Protein AF-X1EAN8-F1 (afdb_monomer_lite)

Structure (mmCIF, N/CA/C/O backbone):
data_AF-X1EAN8-F1
#
_entry.id   AF-X1EAN8-F1
#
loop_
_atom_site.group_PDB
_atom_site.id
_atom_site.type_symbol
_atom_site.label_atom_id
_atom_site.label_alt_id
_atom_site.label_comp_id
_atom_site.label_asym_id
_atom_site.label_entity_id
_atom_site.label_seq_id
_atom_site.pdbx_PDB_ins_code
_atom_site.Cartn_x
_atom_site.Cartn_y
_atom_site.Cartn_z
_atom_site.occupancy
_atom_site.B_iso_or_equiv
_atom_site.auth_seq_id
_atom_site.auth_comp_id
_atom_site.auth_asym_id
_atom_site.auth_atom_id
_atom_site.pdbx_PDB_model_num
ATOM 1 N N . MET A 1 1 ? -13.202 -11.837 -11.255 1.00 92.44 1 MET A N 1
ATOM 2 C CA . MET A 1 1 ? -12.686 -11.438 -9.923 1.00 92.44 1 MET A CA 1
ATOM 3 C C . MET A 1 1 ? -13.283 -10.123 -9.440 1.00 92.44 1 MET A C 1
ATOM 5 O O . MET A 1 1 ? -13.784 -10.109 -8.331 1.00 92.44 1 MET A O 1
ATOM 9 N N . LYS A 1 2 ? -13.283 -9.047 -10.246 1.00 94.94 2 LYS A N 1
ATOM 10 C CA . LYS A 1 2 ? -13.885 -7.756 -9.860 1.00 94.94 2 LYS A CA 1
ATOM 11 C C . LYS A 1 2 ? -15.325 -7.891 -9.337 1.00 94.94 2 LYS A C 1
ATOM 13 O O . LYS A 1 2 ? -15.581 -7.503 -8.210 1.00 94.94 2 LYS A O 1
ATOM 18 N N . GLU A 1 3 ? -16.198 -8.535 -10.107 1.00 97.31 3 GLU A N 1
ATOM 19 C CA . GLU A 1 3 ? -17.600 -8.772 -9.728 1.00 97.31 3 GLU A CA 1
ATOM 20 C C . GLU A 1 3 ? -17.749 -9.521 -8.394 1.00 97.31 3 GLU A C 1
ATOM 22 O O . GLU A 1 3 ? -18.598 -9.184 -7.580 1.00 97.31 3 GLU A O 1
ATOM 27 N N . VAL A 1 4 ? -16.884 -10.505 -8.129 1.00 98.19 4 VAL A N 1
ATOM 28 C CA . VAL A 1 4 ? -16.895 -11.250 -6.860 1.00 98.19 4 VAL A CA 1
ATOM 29 C C . VAL A 1 4 ? -16.552 -10.327 -5.687 1.00 98.19 4 VAL A C 1
ATOM 31 O O . VAL A 1 4 ? -17.187 -10.403 -4.644 1.00 98.19 4 VAL A O 1
ATOM 34 N N . LEU A 1 5 ? -15.572 -9.433 -5.858 1.00 97.75 5 LEU A N 1
ATOM 35 C CA . LEU A 1 5 ? -15.176 -8.474 -4.822 1.00 97.75 5 LEU A CA 1
ATOM 36 C C . LEU A 1 5 ? -16.235 -7.388 -4.595 1.00 97.75 5 LEU A C 1
ATOM 38 O O . LEU A 1 5 ? -16.412 -6.941 -3.468 1.00 97.75 5 LEU A O 1
ATOM 42 N N . GLU A 1 6 ? -16.922 -6.951 -5.650 1.00 97.44 6 GLU A N 1
ATOM 43 C CA . GLU A 1 6 ? -17.975 -5.930 -5.563 1.00 97.44 6 GLU A CA 1
ATOM 44 C C . GLU A 1 6 ? -19.233 -6.437 -4.849 1.00 97.44 6 GLU A C 1
ATOM 46 O O . GLU A 1 6 ? -19.917 -5.646 -4.207 1.0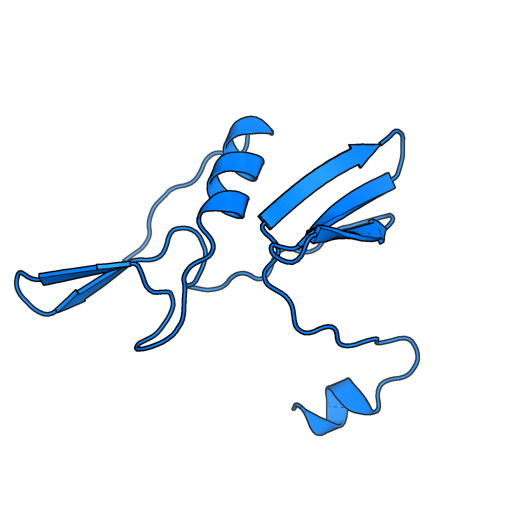0 97.44 6 GLU A O 1
ATOM 51 N N . ASN A 1 7 ? -19.506 -7.742 -4.919 1.00 97.81 7 ASN A N 1
ATOM 52 C CA . ASN A 1 7 ? -20.694 -8.365 -4.328 1.00 97.81 7 ASN A CA 1
ATOM 53 C C . ASN A 1 7 ? -20.430 -9.063 -2.981 1.00 97.81 7 ASN A C 1
ATOM 55 O O . ASN A 1 7 ? -21.322 -9.714 -2.442 1.00 97.81 7 ASN A O 1
ATOM 59 N N . GLN A 1 8 ? -19.215 -8.975 -2.437 1.00 98.44 8 GLN A N 1
ATOM 60 C CA . GLN A 1 8 ? -18.871 -9.633 -1.179 1.00 98.44 8 GLN A CA 1
ATOM 61 C C . GLN A 1 8 ? -19.361 -8.816 0.025 1.00 98.44 8 GLN A C 1
ATOM 63 O O . GLN A 1 8 ? -18.910 -7.692 0.253 1.00 98.44 8 GLN A O 1
ATOM 68 N N . ASP A 1 9 ? -20.208 -9.419 0.861 1.00 98.38 9 ASP A N 1
ATOM 69 C CA . ASP A 1 9 ? -20.684 -8.788 2.094 1.00 98.38 9 ASP A CA 1
ATOM 70 C C . ASP A 1 9 ? -19.527 -8.375 3.013 1.00 98.38 9 ASP A C 1
ATOM 72 O O . ASP A 1 9 ? -18.566 -9.124 3.223 1.00 98.38 9 ASP A O 1
ATOM 76 N N . ASN A 1 10 ? -19.659 -7.184 3.606 1.00 97.81 10 ASN A N 1
ATOM 77 C CA . ASN A 1 10 ? -18.669 -6.532 4.473 1.00 97.81 10 ASN A CA 1
ATOM 78 C C . ASN A 1 10 ? -17.333 -6.167 3.796 1.00 97.81 10 ASN A C 1
ATOM 80 O O . ASN A 1 10 ? -16.394 -5.768 4.491 1.00 97.81 10 ASN A O 1
ATOM 84 N N . LEU A 1 11 ? -17.239 -6.244 2.464 1.00 97.94 11 LEU A N 1
ATOM 85 C CA . LEU A 1 11 ? -16.097 -5.751 1.700 1.00 97.94 11 LEU A CA 1
ATOM 86 C C . LEU A 1 11 ? -16.443 -4.423 1.020 1.00 97.94 11 LEU A C 1
ATOM 88 O O . LEU A 1 11 ? -17.441 -4.294 0.322 1.00 97.94 11 LEU A O 1
ATOM 92 N N . TYR A 1 12 ? -15.581 -3.425 1.202 1.00 96.12 12 TYR A N 1
ATOM 93 C CA . TYR A 1 12 ? -15.757 -2.105 0.607 1.00 96.12 12 TYR A CA 1
ATOM 94 C C . TYR A 1 12 ? -14.557 -1.779 -0.269 1.00 96.12 12 TYR A C 1
ATOM 96 O O . TYR A 1 12 ? -13.431 -1.674 0.220 1.00 96.12 12 TYR A O 1
ATOM 104 N N . LEU A 1 13 ? -14.800 -1.576 -1.561 1.00 96.31 13 LEU A N 1
ATOM 105 C CA . LEU A 1 13 ? -13.758 -1.165 -2.492 1.00 96.31 13 LEU A CA 1
ATOM 106 C C . LEU A 1 13 ? -13.603 0.358 -2.466 1.00 96.31 13 LEU A C 1
ATOM 108 O O . LEU A 1 13 ? -14.578 1.119 -2.450 1.00 96.31 13 LEU A O 1
ATOM 112 N N . ARG A 1 14 ? -12.349 0.805 -2.432 1.00 94.75 14 ARG A N 1
ATOM 113 C CA . ARG A 1 14 ? -11.960 2.214 -2.499 1.00 94.75 14 ARG A CA 1
ATOM 114 C C . ARG A 1 14 ? -10.844 2.343 -3.516 1.00 94.75 14 ARG A C 1
ATOM 116 O O . ARG A 1 14 ? -9.826 1.663 -3.411 1.00 94.75 14 ARG A O 1
ATOM 123 N N . GLN A 1 15 ? -11.050 3.204 -4.502 1.00 93.81 15 GLN A N 1
ATOM 124 C CA . GLN A 1 15 ? -10.003 3.571 -5.439 1.00 93.81 15 GLN A CA 1
ATOM 125 C C . GLN A 1 15 ? -9.222 4.739 -4.843 1.00 93.81 15 GLN A C 1
ATOM 127 O O . GLN A 1 15 ? -9.791 5.793 -4.586 1.00 93.81 15 GLN A O 1
ATOM 132 N N . GLY A 1 16 ? -7.928 4.543 -4.616 1.00 92.44 16 GLY A N 1
ATOM 133 C CA . GLY A 1 16 ? -7.057 5.576 -4.073 1.00 92.44 16 GLY A CA 1
ATOM 134 C C . GLY A 1 16 ? -5.622 5.082 -3.966 1.00 92.44 16 GLY A C 1
ATOM 135 O O . GLY A 1 16 ? -5.373 3.888 -3.787 1.00 92.44 16 GLY A O 1
ATOM 136 N N . LEU A 1 17 ? -4.666 6.002 -4.084 1.00 93.81 17 LEU A N 1
ATOM 137 C CA . LEU A 1 17 ? -3.259 5.688 -3.873 1.00 93.81 17 LEU A CA 1
ATOM 138 C C . LEU A 1 17 ? -2.917 5.931 -2.405 1.00 93.81 17 LEU A C 1
ATOM 140 O O . LEU A 1 17 ? -2.842 7.073 -1.954 1.00 93.81 17 LEU A O 1
ATOM 144 N N . VAL A 1 18 ? -2.669 4.855 -1.662 1.00 95.69 18 VAL A N 1
ATOM 145 C CA . VAL A 1 18 ? -2.184 4.965 -0.283 1.00 95.69 18 VAL A CA 1
ATOM 146 C C . VAL A 1 18 ? -0.795 5.607 -0.287 1.00 95.69 18 VAL A C 1
ATOM 148 O O . VAL A 1 18 ? 0.126 5.133 -0.956 1.00 95.69 18 VAL A O 1
ATOM 151 N N . ALA A 1 19 ? -0.659 6.696 0.466 1.00 94.88 19 ALA A N 1
ATOM 152 C CA . ALA A 1 19 ? 0.534 7.532 0.544 1.00 94.88 19 ALA A CA 1
ATOM 153 C C . ALA A 1 19 ? 1.206 7.501 1.925 1.00 94.88 19 ALA A C 1
ATOM 155 O O . ALA A 1 19 ? 2.366 7.902 2.035 1.00 94.88 19 ALA A O 1
ATOM 156 N N . GLY A 1 20 ? 0.517 7.028 2.967 1.00 95.06 20 GLY A N 1
ATOM 157 C CA . GLY A 1 20 ? 1.087 6.916 4.305 1.00 95.06 20 GLY A CA 1
ATOM 158 C C . GLY A 1 20 ? 0.237 6.100 5.267 1.00 95.06 20 GLY A C 1
ATOM 159 O O . GLY A 1 20 ? -0.955 5.894 5.045 1.00 95.06 20 GLY A O 1
ATOM 160 N N . ILE A 1 21 ? 0.888 5.640 6.331 1.00 95.38 21 ILE A N 1
ATOM 161 C CA . ILE A 1 21 ? 0.288 4.905 7.441 1.00 95.38 21 ILE A CA 1
ATOM 162 C C . ILE A 1 21 ? 0.834 5.515 8.732 1.00 95.38 21 ILE A C 1
ATOM 164 O O . ILE A 1 21 ? 2.012 5.871 8.791 1.00 95.38 21 ILE A O 1
ATOM 168 N N . GLU A 1 22 ? -0.016 5.634 9.742 1.00 93.94 22 GLU A N 1
ATOM 169 C CA . GLU A 1 22 ? 0.333 6.127 11.071 1.00 93.94 22 GLU A CA 1
ATOM 170 C C . GLU A 1 22 ? -0.349 5.274 12.140 1.00 93.94 22 GLU A C 1
ATOM 172 O O . GLU A 1 22 ? -1.514 4.900 11.998 1.00 93.94 22 GLU A O 1
ATOM 177 N N . GLU A 1 23 ? 0.373 4.964 13.211 1.00 92.62 23 GLU A N 1
ATOM 178 C CA . GLU A 1 23 ? -0.170 4.266 14.373 1.00 92.62 23 GLU A CA 1
ATOM 179 C C . GLU A 1 23 ? -0.732 5.271 15.384 1.00 92.62 23 GLU A C 1
ATOM 181 O O . GLU A 1 23 ? -0.060 6.221 15.777 1.00 92.62 23 GLU A O 1
ATOM 186 N N . ILE A 1 24 ? -1.976 5.053 15.817 1.00 92.81 24 ILE A N 1
ATOM 187 C CA . ILE A 1 24 ? -2.669 5.884 16.804 1.00 92.81 24 ILE A CA 1
ATOM 188 C C . ILE A 1 24 ? -3.219 4.980 17.908 1.00 92.81 24 ILE A C 1
ATOM 190 O O . ILE A 1 24 ? -4.317 4.415 17.816 1.00 92.81 24 ILE A O 1
ATOM 194 N N . GLY A 1 25 ? -2.445 4.844 18.985 1.00 92.00 25 GLY A N 1
ATOM 195 C CA . GLY A 1 25 ? -2.802 4.032 20.146 1.00 92.00 25 GLY A CA 1
ATOM 196 C C . GLY A 1 25 ? -2.905 2.544 19.806 1.00 92.00 25 GLY A C 1
ATOM 197 O O . GLY A 1 25 ? -1.901 1.855 19.753 1.00 92.00 25 GLY A O 1
ATOM 198 N N . LYS A 1 26 ? -4.131 2.035 19.614 1.00 93.38 26 LYS A N 1
ATOM 199 C CA . LYS A 1 26 ? -4.413 0.625 19.248 1.00 93.38 26 LYS A CA 1
ATOM 200 C C . LYS A 1 26 ? -4.996 0.471 17.835 1.00 93.38 26 LYS A C 1
ATOM 202 O O . LYS A 1 26 ? -5.623 -0.543 17.528 1.00 93.38 26 LYS A O 1
ATOM 207 N N . LYS A 1 27 ? -4.915 1.517 17.017 1.00 96.31 27 LYS A N 1
ATOM 208 C CA . LYS A 1 27 ? -5.473 1.578 15.662 1.00 96.31 27 LYS A CA 1
ATOM 209 C C . LYS A 1 27 ? -4.447 2.183 14.713 1.00 96.31 27 LYS A C 1
ATOM 211 O O . LYS A 1 27 ? -3.449 2.747 15.148 1.00 96.31 27 LYS A O 1
ATOM 216 N N . TYR A 1 28 ? -4.746 2.117 13.425 1.00 95.81 28 TYR A N 1
ATOM 217 C CA . TYR A 1 28 ? -3.954 2.734 12.375 1.00 95.81 28 TYR A CA 1
ATOM 218 C C . TYR A 1 28 ? -4.804 3.684 11.545 1.00 95.81 28 TYR A C 1
ATOM 220 O O . TYR A 1 28 ? -5.962 3.384 11.234 1.00 95.81 28 TYR A O 1
ATOM 228 N N . ASN A 1 29 ? -4.193 4.790 11.140 1.00 96.44 29 ASN A N 1
ATOM 229 C CA . ASN A 1 29 ? -4.703 5.669 10.106 1.00 96.44 29 ASN A CA 1
ATOM 230 C C . ASN A 1 29 ? -3.964 5.414 8.793 1.00 96.44 29 ASN A C 1
ATOM 232 O O . ASN A 1 29 ? -2.743 5.273 8.759 1.00 96.44 29 ASN A O 1
ATOM 236 N N . ILE A 1 30 ? -4.725 5.372 7.705 1.00 96.50 30 ILE A N 1
ATOM 237 C CA . ILE A 1 30 ? -4.242 5.231 6.336 1.00 96.50 30 ILE A CA 1
ATOM 238 C C . ILE A 1 30 ? -4.551 6.536 5.619 1.00 96.50 30 ILE A C 1
ATOM 240 O O . ILE A 1 30 ? -5.712 6.936 5.547 1.00 96.50 30 ILE A O 1
ATOM 244 N N . TYR A 1 31 ? -3.526 7.165 5.060 1.00 95.94 31 TYR A N 1
ATOM 245 C CA . TYR A 1 31 ? -3.648 8.402 4.301 1.00 95.94 31 TYR A CA 1
ATOM 246 C C . TYR A 1 31 ? -3.499 8.116 2.815 1.00 95.94 31 TYR A C 1
ATOM 248 O O . TYR A 1 31 ? -2.536 7.479 2.375 1.00 95.94 31 TYR A O 1
ATOM 256 N N . THR A 1 32 ? -4.445 8.612 2.035 1.00 95.56 32 THR A N 1
ATOM 257 C CA . THR A 1 32 ? -4.421 8.557 0.573 1.00 95.56 32 THR A CA 1
ATOM 258 C C . THR A 1 32 ? -3.824 9.839 -0.012 1.00 95.56 32 THR A C 1
ATOM 260 O O . THR A 1 32 ? -3.720 10.865 0.664 1.00 95.56 32 THR A O 1
ATOM 263 N N . SER A 1 33 ? -3.363 9.794 -1.262 1.00 92.50 33 SER A N 1
ATOM 264 C CA . SER A 1 33 ? -2.743 10.946 -1.930 1.00 92.50 33 SER A CA 1
ATOM 265 C C . SER A 1 33 ? -3.697 12.118 -2.162 1.00 92.50 33 SER A C 1
ATOM 267 O O . SER A 1 33 ? -3.237 13.249 -2.286 1.00 92.50 33 SER A O 1
ATOM 269 N N . ASP A 1 34 ? -4.993 11.835 -2.231 1.00 93.00 34 ASP A N 1
ATOM 270 C CA . ASP A 1 34 ? -6.109 12.771 -2.378 1.00 93.00 34 ASP A CA 1
ATOM 271 C C . ASP A 1 34 ? -6.584 13.356 -1.035 1.00 93.00 34 ASP A C 1
ATOM 273 O O . ASP A 1 34 ? -7.542 14.120 -0.992 1.00 93.00 34 ASP A O 1
ATOM 277 N N . GLY A 1 35 ? -5.877 13.060 0.062 1.00 92.81 35 GLY A N 1
ATOM 278 C CA . GLY A 1 35 ? -6.097 13.691 1.364 1.00 92.81 35 GLY A CA 1
ATOM 279 C C . GLY A 1 35 ? -7.160 13.015 2.230 1.00 92.81 35 GLY A C 1
ATOM 280 O O . GLY A 1 35 ? -7.432 13.493 3.329 1.00 92.81 35 GLY A O 1
ATOM 281 N N . ILE A 1 36 ? -7.730 11.890 1.791 1.00 96.00 36 ILE A N 1
ATOM 282 C CA . ILE A 1 36 ? -8.678 11.112 2.594 1.00 96.00 36 ILE A CA 1
ATOM 283 C C . ILE A 1 36 ? -7.917 10.251 3.607 1.00 96.00 36 ILE A C 1
ATOM 285 O O . ILE A 1 36 ? -6.915 9.608 3.266 1.00 96.00 36 ILE A O 1
ATOM 289 N N . ALA A 1 37 ? -8.429 10.209 4.838 1.00 95.69 37 ALA A N 1
ATOM 290 C CA . ALA A 1 37 ? -7.939 9.350 5.908 1.00 95.69 37 ALA A CA 1
ATOM 291 C C . ALA A 1 37 ? -8.955 8.248 6.249 1.00 95.69 37 ALA A C 1
ATOM 293 O O . ALA A 1 37 ? -10.146 8.512 6.414 1.00 95.69 37 ALA A O 1
ATOM 294 N N . TYR A 1 38 ? -8.470 7.018 6.409 1.00 96.19 38 TYR A N 1
ATOM 295 C CA . TYR A 1 38 ? -9.257 5.869 6.859 1.00 96.19 38 TYR A CA 1
ATOM 296 C C . TYR A 1 38 ? -8.669 5.299 8.147 1.00 96.19 38 TYR A C 1
ATOM 298 O O . TYR A 1 38 ? -7.454 5.182 8.268 1.00 96.19 38 TYR A O 1
ATOM 306 N N . CYS A 1 39 ? -9.523 4.898 9.088 1.00 96.88 39 CYS A N 1
ATOM 307 C CA . CYS A 1 39 ? -9.097 4.281 10.342 1.00 96.88 39 CYS A CA 1
ATOM 308 C C . CYS A 1 39 ? -9.388 2.777 10.329 1.00 96.88 39 CYS A C 1
ATOM 310 O O . CYS A 1 39 ? -10.467 2.347 9.919 1.00 96.88 39 CYS A O 1
ATOM 312 N N . CYS A 1 40 ? -8.447 1.969 10.810 1.00 96.38 40 CYS A N 1
ATOM 313 C CA . CYS A 1 40 ? -8.595 0.520 10.896 1.00 96.38 40 CYS A CA 1
ATOM 314 C C . CYS A 1 40 ? -7.843 -0.055 12.105 1.00 96.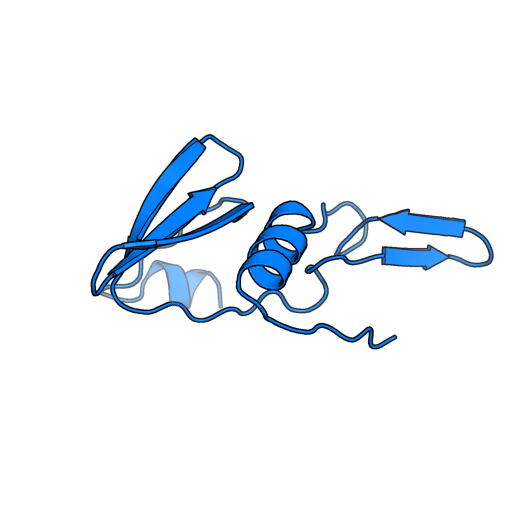38 40 CYS A C 1
ATOM 316 O O . CYS A 1 40 ? -7.050 0.624 12.752 1.00 96.38 40 CYS A O 1
ATOM 318 N N . LYS A 1 41 ? -8.120 -1.318 12.442 1.00 97.25 41 LYS A N 1
ATOM 319 C CA . LYS A 1 41 ? -7.422 -2.036 13.525 1.00 97.25 41 LYS A CA 1
ATOM 320 C C . LYS A 1 41 ? -6.192 -2.802 13.032 1.00 97.25 41 LYS A C 1
ATOM 322 O O . LYS A 1 41 ? -5.313 -3.117 13.823 1.00 97.25 41 LYS A O 1
ATOM 327 N N . SER A 1 42 ? -6.145 -3.134 11.745 1.00 96.12 42 SER A N 1
ATOM 328 C CA . SER A 1 42 ? -5.089 -3.948 11.142 1.00 96.12 42 SER A CA 1
ATOM 329 C C . SER A 1 42 ? -4.956 -3.599 9.665 1.00 96.12 42 SER A C 1
ATOM 331 O O . SER A 1 42 ? -5.947 -3.237 9.030 1.00 96.12 42 SER A O 1
ATOM 333 N N . ILE A 1 43 ? -3.741 -3.720 9.129 1.00 95.69 43 ILE A N 1
ATOM 334 C CA . ILE A 1 43 ? -3.412 -3.396 7.738 1.00 95.69 43 ILE A CA 1
ATOM 335 C C . ILE A 1 43 ? -2.719 -4.598 7.102 1.00 95.69 43 ILE A C 1
ATOM 337 O O . ILE A 1 43 ? -1.780 -5.149 7.672 1.00 95.69 43 ILE A O 1
ATOM 341 N N . VAL A 1 44 ? -3.155 -4.965 5.897 1.00 96.44 44 VAL A N 1
ATOM 342 C CA . VAL A 1 44 ? -2.466 -5.930 5.033 1.00 96.44 44 VAL A CA 1
ATOM 343 C C . VAL A 1 44 ? -1.950 -5.180 3.807 1.00 96.44 44 VAL A C 1
ATOM 345 O O . VAL A 1 44 ? -2.717 -4.506 3.122 1.00 96.44 44 VAL A O 1
ATOM 348 N N . ILE A 1 45 ? -0.645 -5.267 3.539 1.00 94.38 45 ILE A N 1
ATOM 349 C CA . ILE A 1 45 ? 0.010 -4.545 2.440 1.00 94.38 45 ILE A CA 1
ATOM 350 C C . ILE A 1 45 ? 0.257 -5.510 1.277 1.00 94.38 45 ILE A C 1
ATOM 352 O O . ILE A 1 45 ? 1.091 -6.405 1.37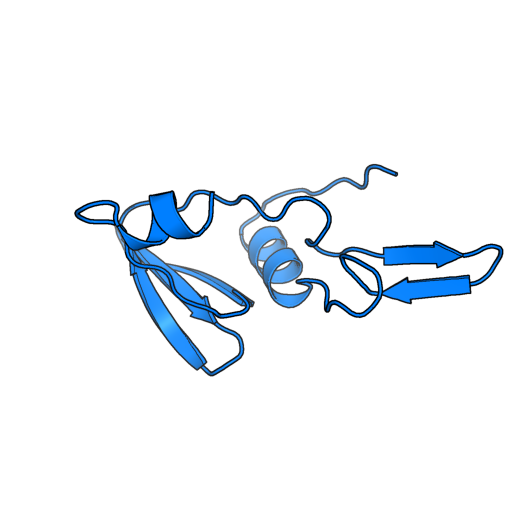2 1.00 94.38 45 ILE A O 1
ATOM 356 N N . CYS A 1 46 ? -0.440 -5.295 0.159 1.00 95.25 46 CYS A N 1
ATOM 357 C CA . CYS A 1 46 ? -0.338 -6.115 -1.055 1.00 95.25 46 CYS A CA 1
ATOM 358 C C . CYS A 1 46 ? 0.039 -5.263 -2.279 1.00 95.25 46 CYS A C 1
ATOM 360 O O . CYS A 1 46 ? -0.646 -5.273 -3.297 1.00 95.25 46 CYS A O 1
ATOM 362 N N . THR A 1 47 ? 1.120 -4.486 -2.185 1.00 93.06 47 THR A N 1
ATOM 363 C CA . THR A 1 47 ? 1.535 -3.519 -3.224 1.00 93.06 47 THR A CA 1
ATOM 364 C C . THR A 1 47 ? 2.091 -4.158 -4.498 1.00 93.06 47 THR A C 1
ATOM 366 O O . THR A 1 47 ? 2.303 -3.448 -5.480 1.00 93.06 47 THR A O 1
ATOM 369 N N . GLY A 1 48 ? 2.338 -5.472 -4.514 1.00 92.94 48 GLY A N 1
ATOM 370 C CA . GLY A 1 48 ? 2.883 -6.176 -5.676 1.00 92.94 48 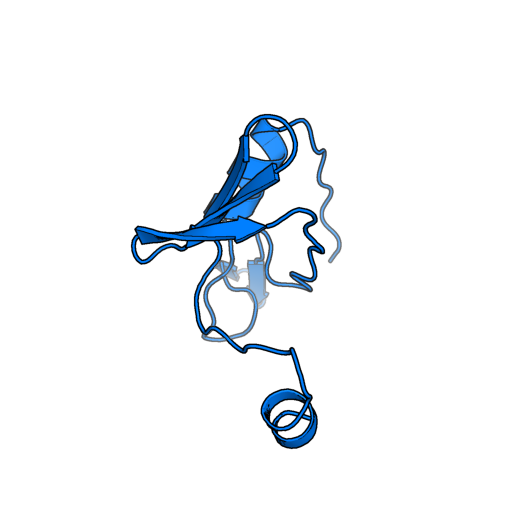GLY A CA 1
ATOM 371 C C . GLY A 1 48 ? 4.158 -5.508 -6.202 1.00 92.94 48 GLY A C 1
ATOM 372 O O . GLY A 1 48 ? 5.061 -5.181 -5.437 1.00 92.94 48 GLY A O 1
ATOM 373 N N . THR A 1 49 ? 4.209 -5.244 -7.507 1.00 91.75 49 THR A N 1
ATOM 374 C CA . THR A 1 49 ? 5.350 -4.594 -8.169 1.00 91.75 49 THR A CA 1
ATOM 375 C C . THR A 1 49 ? 5.292 -3.065 -8.143 1.00 91.75 49 THR A C 1
ATOM 377 O O . THR A 1 49 ? 6.018 -2.447 -8.908 1.00 91.75 49 THR A O 1
ATOM 380 N N . PHE A 1 50 ? 4.439 -2.428 -7.326 1.00 93.19 50 PHE A N 1
ATOM 381 C CA . PHE A 1 50 ? 4.219 -0.971 -7.363 1.00 93.19 50 PHE A CA 1
ATOM 382 C C . PHE A 1 50 ? 5.024 -0.166 -6.336 1.00 93.19 50 PHE A C 1
ATOM 384 O O . PHE A 1 50 ? 5.236 1.035 -6.534 1.00 93.19 50 PHE A O 1
ATOM 391 N N . LEU A 1 51 ? 5.461 -0.773 -5.231 1.00 93.12 51 LEU A N 1
ATOM 392 C CA . LEU A 1 51 ? 6.150 -0.058 -4.152 1.00 93.12 51 LEU A CA 1
ATOM 393 C C . LEU A 1 51 ? 7.562 0.360 -4.595 1.00 93.12 51 LEU A C 1
ATOM 395 O O . LEU A 1 51 ? 8.410 -0.488 -4.857 1.00 93.12 51 LEU A O 1
ATOM 399 N N . GLY A 1 52 ? 7.817 1.669 -4.715 1.00 90.25 52 GLY A N 1
ATOM 400 C CA . GLY A 1 52 ? 9.113 2.195 -5.183 1.00 90.25 52 GLY A CA 1
ATOM 401 C C . GLY A 1 52 ? 9.548 1.708 -6.576 1.00 90.25 52 GLY A C 1
ATOM 402 O O . GLY A 1 52 ? 10.747 1.675 -6.881 1.00 90.25 52 GLY A O 1
ATOM 403 N N . ALA A 1 53 ? 8.587 1.292 -7.396 1.00 91.44 53 ALA A N 1
ATOM 404 C CA . ALA A 1 53 ? 8.818 0.556 -8.628 1.00 91.44 53 ALA A CA 1
ATOM 405 C C . ALA A 1 53 ? 9.504 1.362 -9.732 1.00 91.44 53 ALA A C 1
ATOM 407 O O . ALA A 1 53 ? 9.386 2.588 -9.809 1.00 91.44 53 ALA A O 1
ATOM 408 N N . LYS A 1 54 ? 10.229 0.645 -10.594 1.00 91.50 54 LYS A N 1
ATOM 409 C CA . LYS A 1 54 ? 10.877 1.180 -11.792 1.00 91.50 54 LYS A CA 1
ATOM 410 C C . LYS A 1 54 ? 10.772 0.157 -12.922 1.00 91.50 54 LYS A C 1
ATOM 412 O O . LYS A 1 54 ? 11.035 -1.021 -12.696 1.00 91.50 54 LYS A O 1
ATOM 417 N N . ILE A 1 55 ? 10.451 0.625 -14.120 1.00 91.44 55 ILE A N 1
ATOM 418 C CA . ILE A 1 55 ? 10.508 -0.126 -15.371 1.00 91.44 55 ILE A CA 1
ATOM 419 C C . ILE A 1 55 ? 11.847 0.171 -16.034 1.00 91.44 55 ILE A C 1
ATOM 421 O O . ILE A 1 55 ? 12.257 1.329 -16.126 1.00 91.44 55 ILE A O 1
ATOM 425 N N . PHE A 1 56 ? 12.508 -0.877 -16.509 1.00 91.06 56 PHE A N 1
ATOM 426 C CA . PHE A 1 56 ? 13.745 -0.787 -17.274 1.00 91.06 56 PHE A CA 1
ATOM 427 C C . PHE A 1 56 ? 13.446 -1.151 -18.732 1.00 91.06 56 PHE A C 1
ATOM 429 O O . PHE A 1 56 ? 12.905 -2.222 -18.997 1.00 91.06 56 PHE A O 1
ATOM 436 N N . TRP A 1 57 ? 13.790 -0.270 -19.671 1.00 90.44 57 TRP A N 1
ATOM 437 C CA . TRP A 1 57 ? 13.664 -0.505 -21.111 1.00 90.44 57 TRP A CA 1
ATOM 438 C C . TRP A 1 57 ? 14.992 -0.176 -21.794 1.00 90.44 57 TRP A C 1
ATOM 440 O O . TRP A 1 57 ? 15.295 0.981 -22.092 1.00 90.44 57 TRP A O 1
ATOM 450 N N . GLY A 1 58 ? 15.801 -1.212 -22.035 1.00 92.06 58 GLY A N 1
ATOM 451 C CA . GLY A 1 58 ? 17.170 -1.036 -22.517 1.00 92.06 58 GLY A CA 1
ATOM 452 C C . GLY A 1 58 ? 17.975 -0.198 -21.521 1.00 92.06 58 GLY A C 1
ATOM 453 O O . GLY A 1 58 ? 18.043 -0.538 -20.342 1.00 92.06 58 GLY A O 1
ATOM 454 N N . GLY A 1 59 ? 18.543 0.919 -21.983 1.00 92.88 59 GLY A N 1
ATOM 455 C CA . GLY A 1 59 ? 19.229 1.891 -21.122 1.00 92.88 59 GLY A CA 1
ATOM 456 C C . GLY A 1 59 ? 18.301 2.858 -20.375 1.00 92.88 59 GLY A C 1
ATOM 457 O O . GLY A 1 59 ? 18.759 3.583 -19.495 1.00 92.88 59 GLY A O 1
ATOM 458 N N . ASN A 1 60 ? 17.004 2.884 -20.695 1.00 91.06 60 ASN A N 1
ATOM 459 C CA . ASN A 1 60 ? 16.056 3.817 -20.093 1.00 91.06 60 ASN A CA 1
ATOM 460 C C . ASN A 1 60 ? 15.452 3.247 -18.807 1.00 91.06 60 ASN A C 1
ATOM 462 O O . ASN A 1 60 ? 15.157 2.055 -18.711 1.00 91.06 60 ASN A O 1
ATOM 466 N N . THR A 1 61 ? 15.222 4.115 -17.822 1.00 91.19 61 THR A N 1
ATOM 467 C CA . THR A 1 61 ? 14.534 3.768 -16.572 1.00 91.19 61 THR A CA 1
ATOM 468 C C . THR A 1 61 ? 13.391 4.741 -16.328 1.00 91.19 61 THR A C 1
ATOM 470 O O . THR A 1 61 ? 13.596 5.952 -16.351 1.00 91.19 61 THR A O 1
ATOM 473 N N . ILE A 1 62 ? 12.197 4.215 -16.065 1.00 90.75 62 ILE A N 1
ATOM 474 C CA . ILE A 1 62 ? 10.984 4.999 -15.813 1.00 90.75 62 ILE A CA 1
ATOM 475 C C . ILE A 1 62 ? 10.379 4.556 -14.485 1.00 90.75 62 ILE A C 1
ATOM 477 O O . ILE A 1 62 ? 10.347 3.372 -14.165 1.00 90.75 62 ILE A O 1
ATOM 481 N N . GLU A 1 63 ? 9.894 5.495 -13.686 1.00 89.12 63 GLU A N 1
ATOM 482 C CA . GLU A 1 63 ? 9.298 5.200 -12.383 1.00 89.12 63 GLU A CA 1
ATOM 483 C C . GLU A 1 63 ? 7.811 4.891 -12.525 1.00 89.12 63 GLU A C 1
ATOM 485 O O . GLU A 1 63 ? 6.962 5.779 -12.519 1.00 89.12 63 GLU A O 1
ATOM 490 N N . ALA A 1 64 ? 7.502 3.609 -12.650 1.00 88.06 64 ALA A N 1
ATOM 491 C CA . ALA A 1 64 ? 6.152 3.120 -12.851 1.00 88.06 64 ALA A CA 1
ATOM 492 C C . ALA A 1 64 ? 6.026 1.714 -12.259 1.00 88.06 64 ALA A C 1
ATOM 494 O O . ALA A 1 64 ? 7.001 0.959 -12.238 1.00 88.06 64 ALA A O 1
ATOM 495 N N . GLY A 1 65 ? 4.843 1.379 -11.738 1.00 85.06 65 GLY A N 1
ATOM 496 C CA . GLY A 1 65 ? 4.558 0.022 -11.251 1.00 85.06 65 GLY A CA 1
ATOM 497 C C . GLY A 1 65 ? 4.267 -0.945 -12.394 1.00 85.06 65 GLY A C 1
ATOM 498 O O . GLY A 1 65 ? 4.727 -2.086 -12.396 1.00 85.06 65 GLY A O 1
ATOM 499 N N . ARG A 1 66 ? 3.540 -0.440 -13.392 1.00 88.38 66 ARG A N 1
ATOM 500 C CA . ARG A 1 66 ? 3.260 -1.052 -14.694 1.00 88.38 66 ARG A CA 1
ATOM 501 C C . ARG A 1 66 ? 3.280 0.043 -15.753 1.00 88.38 66 ARG A C 1
ATOM 503 O O . ARG A 1 66 ? 3.230 1.223 -15.413 1.00 88.38 66 ARG A O 1
ATOM 510 N N . GLN A 1 67 ? 3.396 -0.318 -17.026 1.00 85.69 67 GLN A N 1
ATOM 511 C CA . GLN A 1 67 ? 3.454 0.673 -18.100 1.00 85.69 67 GLN A CA 1
ATOM 512 C C . GLN A 1 67 ? 2.210 1.576 -18.062 1.00 85.69 67 GLN A C 1
ATOM 514 O O . GLN A 1 67 ? 1.090 1.087 -18.137 1.00 85.69 67 GLN A O 1
ATOM 519 N N . GLY A 1 68 ? 2.421 2.888 -17.919 1.00 80.62 68 GLY A N 1
ATOM 520 C CA . GLY A 1 68 ? 1.340 3.875 -17.804 1.00 80.62 68 GLY A CA 1
ATOM 521 C C . GLY A 1 68 ? 0.743 4.040 -16.399 1.00 80.62 68 GLY A C 1
ATOM 522 O O . GLY A 1 68 ? -0.102 4.910 -16.214 1.00 80.62 68 GLY A O 1
ATOM 523 N N . GLU A 1 69 ? 1.193 3.275 -15.399 1.00 85.44 69 GLU A N 1
ATOM 524 C CA . GLU A 1 69 ? 0.681 3.338 -14.027 1.00 85.44 69 GLU A CA 1
ATOM 525 C C . GLU A 1 69 ? 1.721 3.879 -13.038 1.00 85.44 69 GLU A C 1
ATOM 527 O O . GLU A 1 69 ? 2.878 3.446 -12.991 1.00 85.44 69 GLU A O 1
ATOM 532 N N . ILE A 1 70 ? 1.286 4.808 -12.187 1.00 86.44 70 ILE A N 1
ATOM 533 C CA . ILE A 1 70 ? 2.134 5.431 -11.169 1.00 86.44 70 ILE A CA 1
ATOM 534 C C . ILE A 1 70 ? 2.579 4.425 -10.098 1.00 86.44 70 ILE A C 1
ATOM 536 O O . ILE A 1 70 ? 1.830 3.544 -9.681 1.00 86.44 70 ILE A O 1
ATOM 540 N N . CYS A 1 71 ? 3.814 4.571 -9.621 1.00 87.88 71 CYS A N 1
ATOM 541 C CA . CYS A 1 71 ? 4.338 3.787 -8.504 1.00 87.88 71 CYS A CA 1
ATOM 542 C C . CYS A 1 71 ? 4.049 4.460 -7.149 1.00 87.88 71 CYS A C 1
ATOM 544 O O . CYS A 1 71 ? 3.969 5.688 -7.048 1.00 87.88 71 CYS A O 1
ATOM 546 N N . SER A 1 72 ? 3.944 3.671 -6.072 1.00 88.00 72 SER A N 1
ATOM 547 C CA . SER A 1 72 ? 3.767 4.221 -4.722 1.00 88.00 72 SER A CA 1
ATOM 548 C C . SER A 1 72 ? 5.121 4.491 -4.068 1.00 88.00 72 SER A C 1
ATOM 550 O O . SER A 1 72 ? 5.755 3.599 -3.501 1.00 88.00 72 SER A O 1
ATOM 552 N N . LYS A 1 73 ? 5.590 5.738 -4.173 1.00 90.00 73 LYS A N 1
ATOM 553 C CA . LYS A 1 73 ? 6.848 6.187 -3.548 1.00 90.00 73 LYS A CA 1
ATOM 554 C C . LYS A 1 73 ? 6.666 6.709 -2.132 1.00 90.00 73 LYS A C 1
ATOM 556 O O . LYS A 1 73 ? 7.474 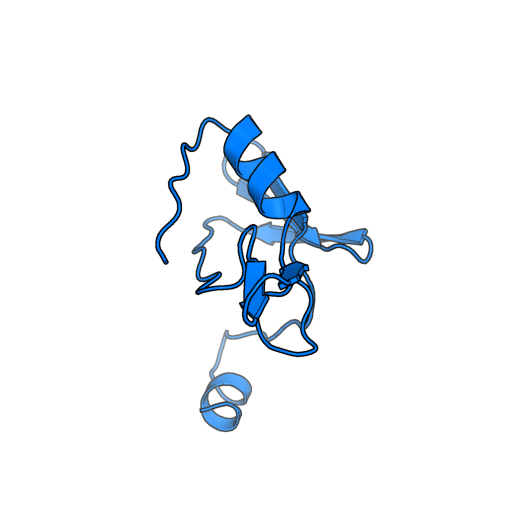6.417 -1.259 1.00 90.00 73 LYS A O 1
ATOM 561 N N . LYS A 1 74 ? 5.609 7.498 -1.911 1.00 92.12 74 LYS A N 1
ATOM 562 C CA . LYS A 1 74 ? 5.351 8.126 -0.608 1.00 92.12 74 LYS A CA 1
ATOM 563 C C . LYS A 1 74 ? 5.151 7.064 0.471 1.00 92.12 74 LYS A C 1
ATOM 565 O O . LYS A 1 74 ? 5.723 7.185 1.547 1.00 92.12 74 LYS A O 1
ATOM 570 N N . LEU A 1 75 ? 4.427 5.992 0.140 1.00 94.38 75 LEU A N 1
ATOM 571 C CA . LEU A 1 75 ? 4.220 4.877 1.056 1.00 94.38 75 LEU A CA 1
ATOM 572 C C . LEU A 1 75 ? 5.531 4.174 1.423 1.00 94.38 75 LEU A C 1
ATOM 574 O O . LEU A 1 75 ? 5.732 3.897 2.598 1.00 94.38 75 LEU A O 1
ATOM 578 N N . LEU A 1 76 ? 6.427 3.934 0.456 1.00 93.62 76 LEU A N 1
ATOM 579 C CA . LEU A 1 76 ? 7.737 3.329 0.727 1.00 93.62 76 LEU A CA 1
ATOM 580 C C . LEU A 1 76 ? 8.504 4.147 1.769 1.00 93.62 76 LEU A C 1
ATOM 582 O O . LEU A 1 76 ? 8.868 3.614 2.810 1.00 93.62 76 LEU A O 1
ATOM 586 N N . PHE A 1 77 ? 8.645 5.452 1.532 1.00 92.00 77 PHE A N 1
ATOM 587 C CA . PHE A 1 77 ? 9.336 6.349 2.457 1.00 92.00 77 PHE A CA 1
ATOM 588 C C . PHE A 1 77 ? 8.694 6.362 3.854 1.00 92.00 77 PHE A C 1
ATOM 590 O O . PHE A 1 77 ? 9.380 6.373 4.872 1.00 92.00 77 PHE A O 1
ATOM 597 N N . ARG A 1 78 ? 7.357 6.340 3.931 1.00 92.56 78 ARG A N 1
ATOM 598 C CA . ARG A 1 78 ? 6.648 6.287 5.218 1.00 92.56 78 ARG A CA 1
ATOM 599 C C . ARG A 1 78 ? 6.895 4.976 5.959 1.00 92.56 78 ARG A C 1
ATOM 601 O O . ARG A 1 78 ? 7.083 5.016 7.167 1.00 92.56 78 ARG A O 1
ATOM 608 N N . LEU A 1 79 ? 6.932 3.847 5.257 1.00 93.31 79 LEU A N 1
ATOM 609 C CA . LEU A 1 79 ? 7.252 2.557 5.864 1.00 93.31 79 LEU A CA 1
ATOM 610 C C . LEU A 1 79 ? 8.719 2.486 6.310 1.00 93.31 79 LEU A C 1
ATOM 612 O O . LEU A 1 79 ? 8.997 1.965 7.385 1.00 93.31 79 LEU A O 1
ATOM 616 N N . GLU A 1 80 ? 9.648 3.053 5.539 1.00 93.44 80 GLU A N 1
ATOM 617 C CA . GLU A 1 80 ? 11.057 3.174 5.940 1.00 93.44 80 GLU A CA 1
ATOM 618 C C . GLU A 1 80 ? 11.202 3.980 7.237 1.00 93.44 80 GLU A C 1
ATOM 620 O O . GLU A 1 80 ? 11.898 3.551 8.155 1.00 93.44 80 GLU A O 1
ATOM 625 N N . ASN A 1 81 ? 10.468 5.091 7.370 1.00 91.50 81 ASN A N 1
ATOM 626 C CA . ASN A 1 81 ? 10.452 5.893 8.599 1.00 91.50 81 ASN A CA 1
ATOM 627 C C . ASN A 1 81 ? 9.838 5.161 9.801 1.00 91.50 81 ASN A C 1
ATOM 629 O O . ASN A 1 81 ? 10.175 5.475 10.938 1.00 91.50 81 ASN A O 1
ATOM 633 N N . LEU A 1 82 ? 8.958 4.184 9.564 1.00 90.31 82 LEU A N 1
ATOM 634 C CA . LEU A 1 82 ? 8.441 3.287 10.602 1.00 90.31 82 LEU A CA 1
ATOM 635 C C . LEU A 1 82 ? 9.440 2.173 10.972 1.00 90.31 82 LEU A C 1
ATOM 637 O O . LEU A 1 82 ? 9.139 1.335 11.817 1.00 90.31 82 LEU A O 1
ATOM 641 N N . GLY A 1 83 ? 10.628 2.149 10.358 1.00 92.50 83 GLY A N 1
ATOM 642 C CA . GLY A 1 83 ? 11.699 1.200 10.655 1.00 92.50 83 GLY A CA 1
ATOM 643 C C . GLY A 1 83 ? 11.700 -0.057 9.783 1.00 92.50 83 GLY A C 1
ATOM 644 O O . GLY A 1 83 ? 12.524 -0.949 10.006 1.00 92.50 83 GLY A O 1
ATOM 645 N N . PHE A 1 84 ? 10.824 -0.150 8.775 1.00 93.12 84 PHE A N 1
ATOM 646 C CA . PHE A 1 84 ? 10.859 -1.264 7.828 1.00 93.12 84 PHE A CA 1
ATOM 647 C C . PHE A 1 84 ? 12.053 -1.138 6.882 1.00 93.12 84 PHE A C 1
ATOM 649 O O . PHE A 1 84 ? 12.357 -0.067 6.361 1.00 93.12 84 PHE A O 1
ATOM 656 N N . LYS A 1 85 ? 12.720 -2.264 6.626 1.00 93.12 85 LYS A N 1
ATOM 657 C CA . LYS A 1 85 ? 13.832 -2.346 5.676 1.00 93.12 85 LYS A CA 1
ATOM 658 C C . LYS A 1 85 ? 13.347 -2.979 4.381 1.00 93.12 85 LYS A C 1
ATOM 660 O O . LYS A 1 85 ? 12.699 -4.022 4.411 1.00 93.12 85 LYS A O 1
ATOM 665 N N . PHE A 1 86 ? 13.710 -2.379 3.253 1.00 90.69 86 PHE A N 1
ATOM 666 C CA . PHE A 1 86 ? 13.313 -2.849 1.931 1.00 90.69 86 PHE A CA 1
ATOM 667 C C . PHE A 1 86 ? 14.535 -3.214 1.090 1.00 90.69 86 PHE A C 1
ATOM 669 O O . PHE A 1 86 ? 15.509 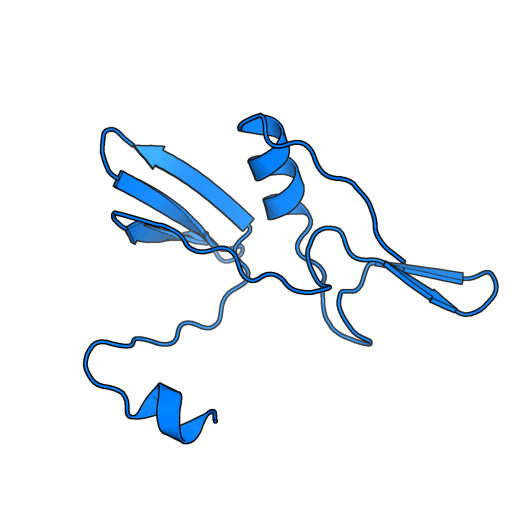-2.468 1.021 1.00 90.69 86 PHE A O 1
ATOM 676 N N . GLY A 1 87 ? 14.464 -4.369 0.429 1.00 89.06 87 GLY A N 1
ATOM 677 C CA . GLY A 1 87 ? 15.346 -4.730 -0.680 1.00 89.06 87 GLY A CA 1
ATOM 678 C C . GLY A 1 87 ? 14.665 -4.475 -2.025 1.00 89.06 87 GLY A C 1
ATOM 679 O O . GLY A 1 87 ? 13.479 -4.147 -2.083 1.00 89.06 87 GLY A O 1
ATOM 680 N N . ARG A 1 88 ? 15.398 -4.656 -3.128 1.00 88.62 88 ARG A N 1
ATOM 681 C CA . ARG A 1 88 ? 14.824 -4.654 -4.481 1.00 88.62 88 ARG A CA 1
ATOM 682 C C . ARG A 1 88 ? 15.025 -6.009 -5.139 1.00 88.62 88 ARG A C 1
ATOM 684 O O . ARG A 1 88 ? 16.156 -6.465 -5.260 1.00 88.62 88 ARG A O 1
ATOM 691 N N . LEU A 1 89 ? 13.925 -6.592 -5.600 1.00 89.12 89 LEU A N 1
ATOM 692 C CA . LEU A 1 89 ? 13.926 -7.719 -6.525 1.00 89.12 89 LEU A CA 1
ATOM 693 C C . LEU A 1 89 ? 13.740 -7.178 -7.949 1.00 89.12 89 LEU A C 1
ATOM 695 O O . LEU A 1 89 ? 13.082 -6.149 -8.136 1.00 89.12 89 LEU A O 1
ATOM 699 N N . LYS A 1 90 ? 14.365 -7.833 -8.925 1.00 75.06 90 LYS A N 1
ATOM 700 C CA . LYS A 1 90 ? 14.236 -7.548 -10.356 1.00 75.06 90 LYS A CA 1
ATOM 701 C C . LYS A 1 90 ? 13.979 -8.846 -11.095 1.00 75.06 90 LYS A C 1
ATOM 703 O O . LYS A 1 90 ? 14.596 -9.852 -10.682 1.00 75.06 90 LYS A O 1
#

Sequence (90 aa):
MKEVLENQDNLYLRQGLVAGIEEIGKKYNIYTSDGIAYCCKSIVICTGTFLGAKIFWGGNTIEAGRQGEICSKKLLFRLENLGFKFGRLK

Radius of gyration: 15.21 Å; chains: 1; bounding box: 40×25×43 Å

InterPro domains:
  IPR002218 tRNA uridine 5-carboxymethylaminomethyl modification enzyme MnmG-related [PTHR11806] (1-90)
  IPR036188 FAD/NAD(P)-binding domain superfamily [G3DSA:3.50.50.60] (1-90)
  IPR036188 FAD/NAD(P)-binding domain superfamily [SSF51905] (2-89)
  IPR040131 MnmG, N-terminal domain [PF01134] (1-90)

Secondary structure (DSSP, 8-state):
-HHHHHT-TT-------EEEEEEETTEEEEEETTS-EEEES------GGGBT--EEETTEEE--SBTTB--BHHHHHHHHHTT-------

pLDDT: mean 92.89, std 3.88, range [75.06, 98.44]

Foldseek 3Di:
DVVCQVPDPPHDDDDFAFQAWDDDDQWIWTATPVGDIDIGRDDDDDQDQQAQHWDDDPPDIDQASDVVHHGHDNHNVNVVVVVDDDDDDD

Organism: NCBI:txid412755